Protein AF-A0A0D7BX71-F1 (afdb_monomer_lite)

Radius of gyration: 25.51 Å; chains: 1; bounding box: 42×42×72 Å

Foldseek 3Di:
DDPPPDPDDDDDDPDDDDDDDDDDDDDDDDDDDDDDDDDDDDDDDPDPPDPCPPPQDDDPPVCRVVVVVVVVVVVVCCVVCVPPPDDDPDDDPVVVVVLVPADADDPRHGDDPVD

Sequence (115 aa):
MDDRGLDQLFPDAYALHSWGTDPTSQLGGPSIASSSTSFAIPNAIPEPPPPVDDEPLYVNAKQYYRIIKRRVARARLEEVHRLSRQRKPYLHESRHKHAMRRPRGPGGRFLTADE

pLDDT: mean 71.95, std 19.17, range [43.62, 98.5]

Secondary structure (DSSP, 8-state):
-----SS-S-------------------------------------PPPPP---------TTTHHHHHHHHHHHHHHHHH----SSPPS-S-HHHHHHHHHS-B-TTSPBPPTT-

Structure (mmCIF, N/CA/C/O backbone):
data_AF-A0A0D7BX71-F1
#
_entry.id   AF-A0A0D7BX71-F1
#
loop_
_atom_site.group_PDB
_atom_site.id
_atom_site.type_symbol
_atom_site.label_atom_id
_atom_site.label_alt_id
_atom_site.label_comp_id
_atom_site.label_asym_id
_atom_site.label_entity_id
_atom_site.label_seq_id
_atom_site.pdbx_PDB_ins_code
_atom_site.Cartn_x
_atom_site.Cartn_y
_atom_site.Cartn_z
_atom_site.occupancy
_atom_site.B_iso_or_equiv
_atom_site.auth_seq_id
_atom_site.auth_comp_id
_atom_site.auth_asym_id
_atom_site.auth_atom_id
_atom_site.pdbx_PDB_model_num
ATOM 1 N N . MET A 1 1 ? -20.796 -21.098 41.927 1.00 43.62 1 MET A N 1
ATOM 2 C CA . MET A 1 1 ? -20.985 -19.956 41.011 1.00 43.62 1 MET A CA 1
ATOM 3 C C . MET A 1 1 ? -19.757 -19.947 40.141 1.00 43.62 1 MET A C 1
ATOM 5 O O . MET A 1 1 ? -18.715 -19.472 40.563 1.00 43.62 1 MET A O 1
ATOM 9 N N . ASP A 1 2 ? -19.852 -20.663 39.030 1.00 45.91 2 ASP A N 1
ATOM 10 C CA . ASP A 1 2 ? -18.731 -20.975 38.157 1.00 45.91 2 ASP A CA 1
ATOM 11 C C . ASP A 1 2 ? -18.658 -19.928 37.041 1.00 45.91 2 ASP A C 1
ATOM 13 O O . ASP A 1 2 ? -19.536 -19.869 36.179 1.00 45.91 2 ASP A O 1
ATOM 17 N N . ASP A 1 3 ? -17.603 -19.113 37.061 1.00 57.50 3 ASP A N 1
ATOM 18 C CA . ASP A 1 3 ? -17.278 -18.092 36.057 1.00 57.50 3 ASP A CA 1
ATOM 19 C C . ASP A 1 3 ? -16.761 -18.726 34.750 1.00 57.50 3 ASP A C 1
ATOM 21 O O . ASP A 1 3 ? -15.597 -18.598 34.374 1.00 57.50 3 ASP A O 1
ATOM 25 N N . ARG A 1 4 ? -17.626 -19.450 34.030 1.00 60.03 4 ARG A N 1
ATOM 26 C CA . ARG A 1 4 ? -17.333 -20.010 32.693 1.00 60.03 4 ARG A CA 1
ATOM 27 C C . ARG A 1 4 ? -18.376 -19.593 31.655 1.00 60.03 4 ARG A C 1
ATOM 29 O O . ARG A 1 4 ? -19.040 -20.442 31.068 1.00 60.03 4 ARG A O 1
ATOM 36 N N . GLY A 1 5 ? -18.535 -18.286 31.437 1.00 52.78 5 GLY A N 1
ATOM 37 C CA . GLY A 1 5 ? -19.705 -17.757 30.725 1.00 52.78 5 GLY A CA 1
ATOM 38 C C . GLY A 1 5 ? -19.503 -16.618 29.725 1.00 52.78 5 GLY A C 1
ATOM 39 O O . GLY A 1 5 ? -20.447 -15.853 29.561 1.00 52.78 5 GLY A O 1
ATOM 40 N N . LEU A 1 6 ? -18.351 -16.461 29.054 1.00 58.00 6 LEU A N 1
ATOM 41 C CA . LEU A 1 6 ? -18.240 -15.416 28.011 1.00 58.00 6 LEU A CA 1
ATOM 42 C C . LEU A 1 6 ? -17.370 -15.721 26.777 1.00 58.00 6 LEU A C 1
ATOM 44 O O . LEU A 1 6 ? -17.111 -14.815 25.993 1.00 58.00 6 LEU A O 1
ATOM 48 N N . ASP A 1 7 ? -17.026 -16.989 26.534 1.00 50.72 7 ASP A N 1
ATOM 49 C CA . ASP A 1 7 ? -16.298 -17.426 25.323 1.00 50.72 7 ASP A CA 1
ATOM 50 C C . ASP A 1 7 ? -17.202 -18.103 24.272 1.00 50.72 7 ASP A C 1
ATOM 52 O O . ASP A 1 7 ? -16.768 -18.951 23.495 1.00 50.72 7 ASP A O 1
ATOM 56 N N . GLN A 1 8 ? -18.488 -17.743 24.217 1.00 56.09 8 GLN A N 1
ATOM 57 C CA . GLN A 1 8 ? -19.414 -18.273 23.210 1.00 56.09 8 GLN A CA 1
ATOM 58 C C . GLN A 1 8 ? -20.347 -17.196 22.665 1.00 56.09 8 GLN A C 1
ATOM 60 O O . GLN A 1 8 ? -21.494 -17.112 23.081 1.00 56.09 8 GLN A O 1
ATOM 65 N N . LEU A 1 9 ? -19.862 -16.384 21.723 1.00 54.22 9 LEU A N 1
ATOM 66 C CA . LEU A 1 9 ? -20.679 -15.754 20.674 1.00 54.22 9 LEU A CA 1
ATOM 67 C C . LEU A 1 9 ? -19.767 -14.931 19.767 1.00 54.22 9 LEU A C 1
ATOM 69 O O . LEU A 1 9 ? -19.631 -13.742 19.980 1.00 54.22 9 LEU A O 1
ATOM 73 N N . PHE A 1 10 ? -19.120 -15.573 18.797 1.00 52.47 10 PHE A N 1
ATOM 74 C CA . PHE A 1 10 ? -19.060 -15.136 17.393 1.00 52.47 10 PHE A CA 1
ATOM 75 C C . PHE A 1 10 ? -18.459 -16.302 16.587 1.00 52.47 10 PHE A C 1
ATOM 77 O O . PHE A 1 10 ? -17.269 -16.572 16.724 1.00 52.47 10 PHE A O 1
ATOM 84 N N . PRO A 1 11 ? -19.266 -17.041 15.803 1.00 52.16 11 PRO A N 1
ATOM 85 C CA . PRO A 1 11 ? -18.769 -18.136 14.979 1.00 52.16 11 PRO A CA 1
ATOM 86 C C . PRO A 1 11 ? -17.792 -17.645 13.906 1.00 52.16 11 PRO A C 1
ATOM 88 O O . PRO A 1 11 ? -18.062 -16.662 13.213 1.00 52.16 11 PRO A O 1
ATOM 91 N N . ASP A 1 12 ? -16.697 -18.386 13.746 1.00 47.38 12 ASP A N 1
ATOM 92 C CA . ASP A 1 12 ? -15.783 -18.312 12.610 1.00 47.38 12 ASP A CA 1
ATOM 93 C C . ASP A 1 12 ? -16.543 -18.559 11.299 1.00 47.38 12 ASP A C 1
ATOM 95 O O . ASP A 1 12 ? -16.889 -19.690 10.959 1.00 47.38 12 ASP A O 1
ATOM 99 N N . ALA A 1 13 ? -16.792 -17.493 10.541 1.00 44.44 13 ALA A N 1
ATOM 100 C CA . ALA A 1 13 ? -17.300 -17.571 9.178 1.00 44.44 13 ALA A CA 1
ATOM 101 C C . ALA A 1 13 ? -16.131 -17.467 8.192 1.00 44.44 13 ALA A C 1
ATOM 103 O O . ALA A 1 13 ? -15.889 -16.435 7.566 1.00 44.44 13 ALA A O 1
ATOM 104 N N . TYR A 1 14 ? -15.392 -18.562 8.043 1.00 52.00 14 TYR A N 1
ATOM 105 C CA . TYR A 1 14 ? -14.663 -18.814 6.808 1.00 52.00 14 TYR A CA 1
ATOM 106 C C . TYR A 1 14 ? -15.691 -19.065 5.697 1.00 52.00 14 TYR A C 1
ATOM 108 O O . TYR A 1 14 ? -16.282 -20.134 5.598 1.00 52.00 14 TYR A O 1
ATOM 116 N N . ALA A 1 15 ? -15.907 -18.083 4.828 1.00 48.72 15 ALA A N 1
ATOM 117 C CA . ALA A 1 15 ? -16.434 -18.341 3.495 1.00 48.72 15 ALA A CA 1
ATOM 118 C C . ALA A 1 15 ? -15.927 -17.280 2.515 1.00 48.72 15 ALA A C 1
ATOM 120 O O . ALA A 1 15 ? -16.127 -16.083 2.703 1.00 48.72 15 ALA A O 1
ATOM 121 N N . LEU A 1 16 ? -15.237 -17.778 1.487 1.00 52.09 16 LEU A N 1
ATOM 122 C CA . LEU A 1 16 ? -14.836 -17.136 0.237 1.00 52.09 16 LEU A CA 1
ATOM 123 C C . LEU A 1 16 ? -15.809 -16.037 -0.242 1.00 52.09 16 LEU A C 1
ATOM 125 O O . LEU A 1 16 ? -17.019 -16.215 -0.143 1.00 52.09 16 LEU A O 1
ATOM 129 N N . HIS A 1 17 ? -15.292 -14.964 -0.859 1.00 48.84 17 HIS A N 1
ATOM 130 C CA . HIS A 1 17 ? -15.339 -14.725 -2.318 1.00 48.84 17 HIS A CA 1
ATOM 131 C C . HIS A 1 17 ? -14.748 -13.342 -2.692 1.00 48.84 17 HIS A C 1
ATOM 133 O O . HIS A 1 17 ? -15.204 -12.303 -2.235 1.00 48.84 17 HIS A O 1
ATOM 139 N N . SER A 1 18 ? -13.775 -13.396 -3.610 1.00 48.94 18 SER A N 1
ATOM 140 C CA . SER A 1 18 ? -13.376 -12.404 -4.625 1.00 48.94 18 SER A CA 1
ATOM 141 C C . SER A 1 18 ? -12.771 -11.045 -4.222 1.00 48.94 18 SER A C 1
ATOM 143 O O . SER A 1 18 ? -13.439 -10.106 -3.803 1.00 48.94 18 SER A O 1
ATOM 145 N N . TRP A 1 19 ? -11.472 -10.918 -4.498 1.00 53.12 19 TRP A N 1
ATOM 146 C CA . TRP A 1 19 ? -10.702 -9.679 -4.596 1.00 53.12 19 TRP A CA 1
ATOM 147 C C . TRP A 1 19 ? -11.085 -8.937 -5.891 1.00 53.12 19 TRP A C 1
ATOM 149 O O . TRP A 1 19 ? -10.550 -9.205 -6.963 1.00 53.12 19 TRP A O 1
ATOM 159 N N . GLY A 1 20 ? -12.042 -8.015 -5.802 1.00 50.12 20 GLY A N 1
ATOM 160 C CA . GLY A 1 20 ? -12.455 -7.151 -6.911 1.00 50.12 20 GLY A CA 1
ATOM 161 C C . GLY A 1 20 ? -11.723 -5.808 -6.901 1.00 50.12 20 GLY A C 1
ATOM 162 O O . GLY A 1 20 ? -12.025 -4.957 -6.079 1.00 50.12 20 GLY A O 1
ATOM 163 N N . THR A 1 21 ? -10.747 -5.672 -7.799 1.00 57.19 21 THR A N 1
ATOM 164 C CA . THR A 1 21 ? -10.355 -4.470 -8.571 1.00 57.19 21 THR A CA 1
ATOM 165 C C . THR A 1 21 ? -10.626 -3.059 -8.005 1.00 57.19 21 THR A C 1
ATOM 167 O O . THR A 1 21 ? -11.758 -2.588 -8.033 1.00 57.19 21 THR A O 1
ATOM 170 N N . ASP A 1 22 ? -9.548 -2.322 -7.717 1.00 56.03 22 ASP A N 1
ATOM 171 C CA . ASP A 1 22 ? -9.452 -0.854 -7.868 1.00 56.03 22 ASP A CA 1
ATOM 172 C C . ASP A 1 22 ? -8.654 -0.577 -9.163 1.00 56.03 22 ASP A C 1
ATOM 174 O O . ASP A 1 22 ? -7.721 -1.347 -9.432 1.00 56.03 22 ASP A O 1
ATOM 178 N N . PRO A 1 23 ? -8.943 0.467 -9.982 1.00 54.66 23 PRO A N 1
ATOM 179 C CA . PRO A 1 23 ? -8.521 1.823 -9.597 1.00 54.66 23 PRO A CA 1
ATOM 180 C C . PRO A 1 23 ? -9.305 3.006 -10.216 1.00 54.66 23 PRO A C 1
ATOM 182 O O . PRO A 1 23 ? -9.641 3.028 -11.398 1.00 54.66 23 PRO A O 1
ATOM 185 N N . THR A 1 24 ? -9.438 4.108 -9.473 1.00 61.53 24 THR A N 1
ATOM 186 C CA . THR A 1 24 ? -9.390 5.454 -10.071 1.00 61.53 24 THR A CA 1
ATOM 187 C C . THR A 1 24 ? -8.630 6.408 -9.152 1.00 61.53 24 THR A C 1
ATOM 189 O O . THR A 1 24 ? -8.820 6.461 -7.942 1.00 61.53 24 THR A O 1
ATOM 192 N N . SER A 1 25 ? -7.691 7.087 -9.792 1.00 54.06 25 SER A N 1
ATOM 193 C CA . SER A 1 25 ? -6.582 7.906 -9.317 1.00 54.06 25 SER A CA 1
ATOM 194 C C . SER A 1 25 ? -6.911 9.393 -9.109 1.00 54.06 25 SER A C 1
ATOM 196 O O . SER A 1 25 ? -7.837 9.897 -9.735 1.00 54.06 25 SER A O 1
ATOM 198 N N . GLN A 1 26 ? -5.982 10.071 -8.407 1.00 47.75 26 GLN A N 1
ATOM 199 C CA . GLN A 1 26 ? -5.624 11.513 -8.393 1.00 47.75 26 GLN A CA 1
ATOM 200 C C . GLN A 1 26 ? -6.059 12.300 -7.143 1.00 47.75 26 GLN A C 1
ATOM 202 O O . GLN A 1 26 ? -7.175 12.129 -6.680 1.00 47.75 26 GLN A O 1
ATOM 207 N N . LEU A 1 27 ? -5.297 13.230 -6.551 1.00 47.81 27 LEU A N 1
ATOM 208 C CA . LEU A 1 27 ? -3.899 13.698 -6.609 1.00 47.81 27 LEU A CA 1
ATOM 209 C C . LEU A 1 27 ? -3.709 14.620 -5.376 1.00 47.81 27 LEU A C 1
ATOM 211 O O . LEU A 1 27 ? -4.653 15.294 -4.980 1.00 47.81 27 LEU A O 1
ATOM 215 N N . GLY A 1 28 ? -2.478 14.734 -4.860 1.00 48.38 28 GLY A N 1
ATOM 216 C CA . GLY A 1 28 ? -1.973 15.973 -4.238 1.00 48.38 28 GLY A CA 1
ATOM 217 C C . GLY A 1 28 ? -2.145 16.153 -2.722 1.00 48.38 28 GLY A C 1
ATOM 218 O O . GLY A 1 28 ? -3.222 16.477 -2.238 1.00 48.38 28 GLY A O 1
ATOM 219 N N . GLY A 1 29 ? -1.033 16.074 -1.983 1.00 47.78 29 GLY A N 1
ATOM 220 C CA . GLY A 1 29 ? -0.910 16.580 -0.610 1.00 47.78 29 GLY A CA 1
ATOM 221 C C . GLY A 1 29 ? 0.473 17.223 -0.400 1.00 47.78 29 GLY A C 1
ATOM 222 O O . GLY A 1 29 ? 1.457 16.640 -0.861 1.00 47.78 29 GLY A O 1
ATOM 223 N N . PRO A 1 30 ? 0.573 18.419 0.215 1.00 54.38 30 PRO A N 1
ATOM 224 C CA . PRO A 1 30 ? 1.780 19.247 0.199 1.00 54.38 30 PRO A CA 1
ATOM 225 C C . PRO A 1 30 ? 2.861 18.801 1.192 1.00 54.38 30 PRO A C 1
ATOM 227 O O . PRO A 1 30 ? 2.591 18.338 2.299 1.00 54.38 30 PRO A O 1
ATOM 230 N N . SER A 1 31 ? 4.107 19.010 0.766 1.00 53.56 31 SER A N 1
ATOM 231 C CA . SER A 1 31 ? 5.339 18.807 1.525 1.00 53.56 31 SER A CA 1
ATOM 232 C C . SER A 1 31 ? 5.532 19.933 2.541 1.00 53.56 31 SER A C 1
ATOM 234 O O . SER A 1 31 ? 5.764 21.075 2.150 1.00 53.56 31 SER A O 1
ATOM 236 N N . ILE A 1 32 ? 5.495 1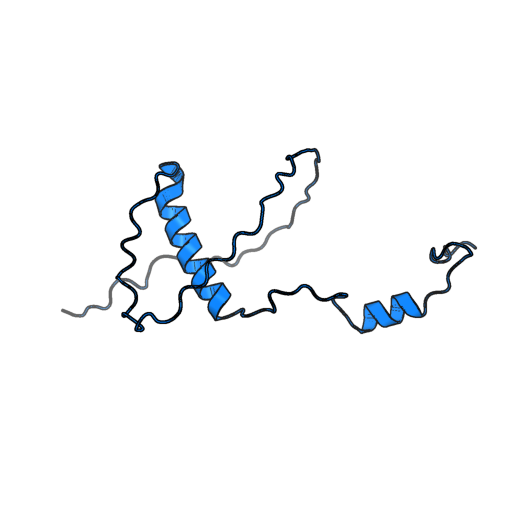9.611 3.835 1.00 49.19 32 ILE A N 1
ATOM 237 C CA . ILE A 1 32 ? 6.006 20.490 4.892 1.00 49.19 32 ILE A CA 1
ATOM 238 C C . ILE A 1 32 ? 7.318 19.913 5.423 1.00 49.19 32 ILE A C 1
ATOM 240 O O . ILE A 1 32 ? 7.363 18.856 6.049 1.00 49.19 32 ILE A O 1
ATOM 244 N N . ALA A 1 33 ? 8.412 20.609 5.122 1.00 55.06 33 ALA A N 1
ATOM 245 C CA . ALA A 1 33 ? 9.693 20.380 5.769 1.00 55.06 33 ALA A CA 1
ATOM 246 C C . ALA A 1 33 ? 9.537 20.675 7.267 1.00 55.06 33 ALA A C 1
ATOM 248 O O . ALA A 1 33 ? 9.003 21.718 7.636 1.00 55.06 33 ALA A O 1
ATOM 249 N N . SER A 1 34 ? 9.980 19.758 8.125 1.00 54.72 34 SER A N 1
ATOM 250 C CA . SER A 1 34 ? 10.042 19.985 9.569 1.00 54.72 34 SER A CA 1
ATOM 251 C C . SER A 1 34 ? 11.477 19.811 10.042 1.00 54.72 34 SER A C 1
ATOM 253 O O . SER A 1 34 ? 12.090 18.757 9.877 1.00 54.72 34 SER A O 1
ATOM 255 N N . SER A 1 35 ? 11.996 20.908 10.572 1.00 56.19 35 SER A N 1
ATOM 256 C CA . SER A 1 35 ? 13.325 21.117 11.123 1.00 56.19 35 SER A CA 1
ATOM 257 C C . SER A 1 35 ? 13.623 20.158 12.278 1.00 56.19 35 SER A C 1
ATOM 259 O O . SER A 1 35 ? 12.777 19.907 13.134 1.00 56.19 35 SER A O 1
ATOM 261 N N . SER A 1 36 ? 14.850 19.646 12.324 1.00 56.34 36 SER A N 1
ATOM 262 C CA . SER A 1 36 ? 15.363 18.823 13.415 1.00 56.34 36 SER A CA 1
ATOM 263 C C . SER A 1 36 ? 15.678 19.679 14.644 1.00 56.34 36 SER A C 1
ATOM 265 O O . SER A 1 36 ? 16.601 20.493 14.609 1.00 56.34 36 SER A O 1
ATOM 267 N N . THR A 1 37 ? 14.976 19.449 15.752 1.00 57.91 37 THR A N 1
ATOM 268 C CA . THR A 1 37 ? 15.424 19.873 17.083 1.00 57.91 37 THR A CA 1
ATOM 269 C C . THR A 1 37 ? 15.658 18.626 17.924 1.00 57.91 37 THR A C 1
ATOM 271 O O . THR A 1 37 ? 14.727 17.932 18.321 1.00 57.91 37 THR A O 1
ATOM 274 N N . SER A 1 38 ? 16.928 18.311 18.150 1.00 55.38 38 SER A N 1
ATOM 275 C CA . SER A 1 38 ? 17.383 17.273 19.067 1.00 55.38 38 SER A CA 1
ATOM 276 C C . SER A 1 38 ? 17.387 17.825 20.491 1.00 55.38 38 SER A C 1
ATOM 278 O O . SER A 1 38 ? 18.247 18.638 20.824 1.00 55.38 38 SER A O 1
ATOM 280 N N . PHE A 1 39 ? 16.456 17.373 21.330 1.00 51.06 39 PHE A N 1
ATOM 281 C CA . PHE A 1 39 ? 16.564 17.517 22.782 1.00 51.06 39 PHE A CA 1
ATOM 282 C C . PHE A 1 39 ? 16.941 16.162 23.380 1.00 51.06 39 PHE A C 1
ATOM 284 O O . PHE A 1 39 ? 16.170 15.206 23.335 1.00 51.06 39 PHE A O 1
ATOM 291 N N . ALA A 1 40 ? 18.166 16.081 23.896 1.00 51.69 40 ALA A N 1
ATOM 292 C CA . ALA A 1 40 ? 18.629 14.971 24.710 1.00 51.69 40 ALA A CA 1
ATOM 293 C C . ALA A 1 40 ? 18.151 15.183 26.154 1.00 51.69 40 ALA A C 1
ATOM 295 O O . ALA A 1 40 ? 18.431 16.223 26.745 1.00 51.69 40 ALA A O 1
ATOM 296 N N . ILE A 1 41 ? 17.463 14.192 26.722 1.00 57.91 41 ILE A N 1
ATOM 297 C CA . ILE A 1 41 ? 17.182 14.099 28.160 1.00 57.91 41 ILE A CA 1
ATOM 298 C C . ILE A 1 41 ? 17.813 12.786 28.645 1.00 57.91 41 ILE A C 1
ATOM 300 O O . ILE A 1 41 ? 17.330 11.721 28.256 1.00 57.91 41 ILE A O 1
ATOM 304 N N . PRO A 1 42 ? 18.902 12.813 29.435 1.00 56.22 42 PRO A N 1
ATOM 305 C CA . PRO A 1 42 ? 19.428 11.616 30.074 1.00 56.22 42 PRO A CA 1
ATOM 306 C C . PRO A 1 42 ? 18.793 11.401 31.459 1.00 56.22 42 PRO A C 1
ATOM 308 O O . PRO A 1 42 ? 18.642 12.338 32.236 1.00 56.22 42 PRO A O 1
ATOM 311 N N . ASN A 1 43 ? 18.516 10.129 31.757 1.00 61.91 43 ASN A N 1
ATOM 312 C CA . ASN A 1 43 ? 18.054 9.551 33.026 1.00 61.91 43 ASN A CA 1
ATOM 313 C C . ASN A 1 43 ? 16.622 9.873 33.485 1.00 61.91 43 ASN A C 1
ATOM 315 O O . ASN A 1 43 ? 16.381 10.802 34.249 1.00 61.91 43 ASN A O 1
ATOM 319 N N . ALA A 1 44 ? 15.703 8.963 33.149 1.00 55.00 44 ALA A N 1
ATOM 320 C CA . ALA A 1 44 ? 14.494 8.712 33.924 1.00 55.00 44 ALA A CA 1
ATOM 321 C C . ALA A 1 44 ? 14.439 7.222 34.300 1.00 55.00 44 ALA A C 1
ATOM 323 O O . ALA A 1 44 ? 14.649 6.338 33.469 1.00 55.00 44 ALA A O 1
ATOM 324 N N . ILE A 1 45 ? 14.211 6.982 35.587 1.00 65.19 45 ILE A N 1
ATOM 325 C CA . ILE A 1 45 ? 13.898 5.701 36.231 1.00 65.19 45 ILE A CA 1
ATOM 326 C C . ILE A 1 45 ? 12.791 4.989 35.424 1.00 65.19 45 ILE A C 1
ATOM 328 O O . ILE A 1 45 ? 11.870 5.680 34.987 1.00 65.19 45 ILE A O 1
ATOM 332 N N . PRO A 1 46 ? 12.830 3.656 35.206 1.00 63.25 46 PRO A N 1
ATOM 333 C CA . PRO A 1 46 ? 11.712 2.958 34.581 1.00 63.25 46 PRO A CA 1
ATOM 334 C C . PRO A 1 46 ? 10.547 2.914 35.575 1.00 63.25 46 PRO A C 1
ATOM 336 O O . PRO A 1 46 ? 10.402 1.976 36.357 1.00 63.25 46 PRO A O 1
ATOM 339 N N . GLU A 1 47 ? 9.744 3.973 35.576 1.00 59.34 47 GLU A N 1
ATOM 340 C CA . GLU A 1 47 ? 8.418 3.959 36.173 1.00 59.34 47 GLU A CA 1
ATOM 341 C C . GLU A 1 47 ? 7.587 2.891 35.435 1.00 59.34 47 GLU A C 1
ATOM 343 O O . GLU A 1 47 ? 7.674 2.804 34.200 1.00 59.34 47 GLU A O 1
ATOM 348 N N . PRO A 1 48 ? 6.827 2.028 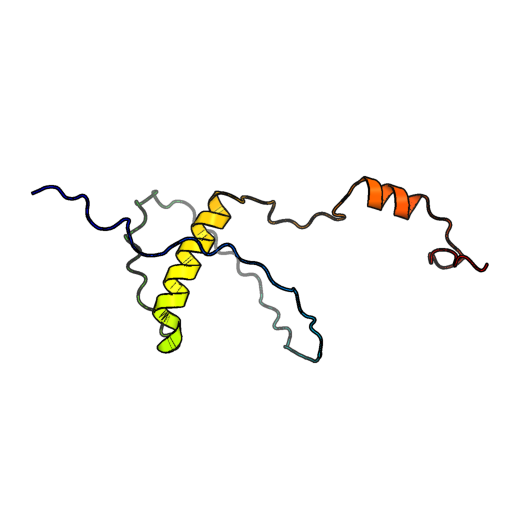36.140 1.00 68.62 48 PRO A N 1
ATOM 349 C CA . PRO A 1 48 ? 5.851 1.169 35.479 1.00 68.62 48 PRO A CA 1
ATOM 350 C C . PRO A 1 48 ? 4.952 2.043 34.595 1.00 68.62 48 PRO A C 1
ATOM 352 O O . PRO A 1 48 ? 4.582 3.136 35.029 1.00 68.62 48 PRO A O 1
ATOM 355 N N . PRO A 1 49 ? 4.614 1.608 33.366 1.00 60.41 49 PRO A N 1
ATOM 356 C CA . PRO A 1 49 ? 3.778 2.413 32.492 1.00 60.41 49 PRO A CA 1
ATOM 357 C C . PRO A 1 49 ? 2.497 2.748 33.264 1.00 60.41 49 PRO A C 1
ATOM 359 O O . PRO A 1 49 ? 1.867 1.816 33.784 1.00 60.41 49 PRO A O 1
ATOM 362 N N . PRO A 1 50 ? 2.122 4.036 33.386 1.00 54.47 50 PRO A N 1
ATOM 363 C CA . PRO A 1 50 ? 0.838 4.375 33.972 1.00 54.47 50 PRO A CA 1
ATOM 364 C C . PRO A 1 50 ? -0.230 3.578 33.216 1.00 54.47 50 PRO A C 1
ATOM 366 O O . PRO A 1 50 ? -0.057 3.342 32.009 1.00 54.47 50 PRO A O 1
ATOM 369 N N . PRO A 1 51 ? -1.305 3.116 33.885 1.00 52.62 51 PRO A N 1
ATOM 370 C CA . PRO A 1 51 ? -2.450 2.607 33.153 1.00 52.62 51 PRO A CA 1
ATOM 371 C C . PRO A 1 51 ? -2.777 3.682 32.123 1.00 52.62 51 PRO A C 1
ATOM 373 O O . PRO A 1 51 ? -3.007 4.837 32.477 1.00 52.62 51 PRO A O 1
ATOM 376 N N . VAL A 1 52 ? -2.663 3.325 30.846 1.00 56.41 52 VAL A N 1
ATOM 377 C CA . VAL A 1 52 ? -3.081 4.162 29.726 1.00 56.41 52 VAL A CA 1
ATOM 378 C C . VAL A 1 52 ? -4.601 4.228 29.776 1.00 56.41 52 VAL A C 1
ATOM 380 O O . VAL A 1 52 ? -5.307 3.694 28.923 1.00 56.41 52 VAL A O 1
ATOM 383 N N . ASP A 1 53 ? -5.114 4.900 30.801 1.00 52.78 53 ASP A N 1
ATOM 384 C CA . ASP A 1 53 ? -6.309 5.704 30.693 1.00 52.78 53 ASP A CA 1
ATOM 385 C C . ASP A 1 53 ? -5.931 6.822 29.720 1.00 52.78 53 ASP A C 1
ATOM 387 O O . ASP A 1 53 ? -5.605 7.944 30.097 1.00 52.78 53 ASP A O 1
ATOM 391 N N . ASP A 1 54 ? -5.848 6.431 28.442 1.00 59.62 54 ASP A N 1
ATOM 392 C CA . ASP A 1 54 ? -5.641 7.294 27.296 1.00 59.62 54 ASP A CA 1
ATOM 393 C C . ASP A 1 54 ? -6.716 8.372 27.399 1.00 59.62 54 ASP A C 1
ATOM 395 O O . ASP A 1 54 ? -7.882 8.138 27.060 1.00 59.62 54 ASP A O 1
ATOM 399 N N . GLU A 1 55 ? -6.329 9.542 27.900 1.00 54.62 55 GLU A N 1
ATOM 400 C CA . GLU A 1 55 ? -7.174 10.722 27.917 1.00 54.62 55 GLU A CA 1
ATOM 401 C C . GLU A 1 55 ? -7.764 10.864 26.506 1.00 54.62 55 GLU A C 1
ATOM 403 O O . GLU A 1 55 ? -7.003 10.874 25.526 1.00 54.62 55 GLU A O 1
ATOM 408 N N . PRO A 1 56 ? -9.102 10.816 26.339 1.00 71.31 56 PRO A N 1
ATOM 409 C CA . PRO A 1 56 ? -9.690 10.586 25.034 1.00 71.31 56 PRO A CA 1
ATOM 410 C C . PRO A 1 56 ? -9.431 11.804 24.157 1.00 71.31 56 PRO A C 1
ATOM 412 O O . PRO A 1 56 ? -10.172 12.785 24.189 1.00 71.31 56 PRO A O 1
ATOM 415 N N . LEU A 1 57 ? -8.379 11.718 23.338 1.00 71.19 57 LEU A N 1
ATOM 416 C CA . LEU A 1 57 ? -8.117 12.655 22.260 1.00 71.19 57 LEU A CA 1
ATOM 417 C C . LEU A 1 57 ? -9.417 12.792 21.473 1.00 71.19 57 LEU A C 1
ATOM 419 O O . LEU A 1 57 ? -9.943 11.790 20.976 1.00 71.19 57 LEU A O 1
ATOM 423 N N . TYR A 1 58 ? -9.949 14.011 21.400 1.00 87.31 58 TYR A N 1
ATOM 424 C CA . TYR A 1 58 ? -11.213 14.258 20.726 1.00 87.31 58 TYR A CA 1
ATOM 425 C C . TYR A 1 58 ? -11.099 13.807 19.269 1.00 87.31 58 TYR A C 1
ATOM 427 O O . TYR A 1 58 ? -10.382 14.383 18.451 1.00 87.31 58 TYR A O 1
ATOM 435 N N . VAL A 1 59 ? -11.791 12.716 18.970 1.00 92.69 59 VAL A N 1
ATOM 436 C CA . VAL A 1 59 ? -11.898 12.131 17.639 1.00 92.69 59 VAL A CA 1
ATOM 437 C C . VAL A 1 59 ? -13.359 12.140 17.224 1.00 92.69 59 VAL A C 1
ATOM 439 O O . VAL A 1 59 ? -14.260 12.429 18.010 1.00 92.69 59 VAL A O 1
ATOM 442 N N . ASN A 1 60 ? -13.621 11.772 15.975 1.00 94.50 60 ASN A N 1
ATOM 443 C CA . ASN A 1 60 ? -14.988 11.582 15.523 1.00 94.50 60 ASN A CA 1
ATOM 444 C C . ASN A 1 60 ? -15.707 10.549 16.412 1.00 94.50 60 ASN A C 1
ATOM 446 O O . ASN A 1 60 ? -15.252 9.407 16.545 1.00 94.50 60 ASN A O 1
ATOM 450 N N . ALA A 1 61 ? -16.861 10.939 16.957 1.00 89.25 61 ALA A N 1
ATOM 451 C CA . ALA A 1 61 ? -17.671 10.120 17.854 1.00 89.25 61 ALA A CA 1
ATOM 452 C C . ALA A 1 61 ? -17.962 8.716 17.294 1.00 89.25 61 ALA A C 1
ATOM 454 O O . ALA A 1 61 ? -17.911 7.725 18.019 1.00 89.25 61 ALA A O 1
ATOM 455 N N . LYS A 1 62 ? -18.176 8.592 15.976 1.00 94.94 62 LYS A N 1
ATOM 456 C CA . LYS A 1 62 ? -18.464 7.303 15.321 1.00 94.94 62 LYS A CA 1
ATOM 457 C C . LYS A 1 62 ? -17.264 6.354 15.289 1.00 94.94 62 LYS A C 1
ATOM 459 O O . LYS A 1 62 ? -17.426 5.163 15.030 1.00 94.94 62 LYS A O 1
ATOM 464 N N . GLN A 1 63 ? -16.051 6.868 15.479 1.00 94.75 63 GLN A N 1
ATOM 465 C CA . GLN A 1 63 ? -14.814 6.116 15.284 1.00 94.75 63 GLN A CA 1
ATOM 466 C C . GLN A 1 63 ? -14.146 5.695 16.595 1.00 94.75 63 GLN A C 1
ATOM 468 O O . GLN A 1 63 ? -13.395 4.719 16.571 1.00 94.75 63 GLN A O 1
ATOM 473 N N . TYR A 1 64 ? -14.435 6.370 17.713 1.00 93.06 64 TYR A N 1
ATOM 474 C CA . TYR A 1 64 ? -13.754 6.214 19.006 1.00 93.06 64 TYR A CA 1
ATOM 475 C C . TYR A 1 64 ? -13.490 4.747 19.398 1.00 93.06 64 TYR A C 1
ATOM 477 O O . TYR A 1 64 ? -12.343 4.292 19.400 1.00 93.06 64 TYR A O 1
ATOM 485 N N . TYR A 1 65 ? -14.545 3.948 19.585 1.00 93.88 65 TYR A N 1
ATOM 486 C CA . TYR A 1 65 ? -14.406 2.542 19.987 1.00 93.88 65 TYR A CA 1
ATOM 487 C C . TYR A 1 65 ? -13.647 1.683 18.964 1.00 93.88 65 TYR A C 1
ATOM 489 O O . TYR A 1 65 ? -12.913 0.757 19.317 1.00 93.88 65 TYR A O 1
ATOM 497 N N . ARG A 1 66 ? -13.797 1.972 17.665 1.00 96.75 66 ARG A N 1
ATOM 498 C CA . ARG A 1 66 ? -13.096 1.239 16.600 1.00 96.75 66 ARG A CA 1
ATOM 499 C C . ARG A 1 66 ? -11.619 1.610 16.528 1.00 96.75 66 ARG A C 1
ATOM 501 O O . ARG A 1 66 ? -10.828 0.754 16.135 1.00 96.75 66 ARG A O 1
ATOM 508 N N . ILE A 1 67 ? -11.249 2.849 16.855 1.00 94.31 67 ILE A N 1
ATOM 509 C CA . ILE A 1 67 ? -9.852 3.290 16.949 1.00 94.31 67 ILE A CA 1
ATOM 510 C C . ILE A 1 67 ? -9.166 2.534 18.084 1.00 94.31 67 ILE A C 1
ATOM 512 O O . ILE A 1 67 ? -8.137 1.912 17.832 1.00 94.31 67 ILE A O 1
ATOM 516 N N . ILE A 1 68 ? -9.775 2.496 19.272 1.00 91.75 68 ILE A N 1
ATOM 517 C CA . ILE A 1 68 ? -9.236 1.779 20.438 1.00 91.75 68 ILE A CA 1
ATOM 518 C C . ILE A 1 68 ? -8.993 0.304 20.097 1.00 91.75 68 ILE A C 1
ATOM 520 O O . ILE A 1 68 ? -7.863 -0.176 20.178 1.00 91.75 68 ILE A O 1
ATOM 524 N N . LYS A 1 69 ? -10.012 -0.398 19.577 1.00 94.50 69 LYS A N 1
ATOM 525 C CA . LYS A 1 69 ? -9.879 -1.815 19.182 1.00 94.50 69 LYS A CA 1
ATOM 526 C C . LYS A 1 69 ? -8.755 -2.045 18.160 1.00 94.50 69 LYS A C 1
ATOM 528 O O . LYS A 1 69 ? -8.012 -3.016 18.267 1.00 94.50 69 LYS A O 1
ATOM 533 N N . ARG A 1 70 ? -8.612 -1.158 17.166 1.00 95.88 70 ARG A N 1
ATOM 534 C CA . ARG A 1 70 ? -7.560 -1.266 16.138 1.00 95.88 70 ARG A CA 1
ATOM 535 C C . ARG A 1 70 ? -6.164 -0.955 16.676 1.00 95.88 70 ARG A C 1
ATOM 537 O O . ARG A 1 70 ? -5.208 -1.540 16.182 1.00 95.88 70 ARG A O 1
ATOM 544 N N . ARG A 1 71 ? -6.024 -0.046 17.646 1.00 94.00 71 ARG A N 1
ATOM 545 C CA . ARG A 1 71 ? -4.740 0.234 18.313 1.00 94.00 71 ARG A CA 1
ATOM 546 C C . ARG A 1 71 ? -4.244 -1.000 19.058 1.00 94.00 71 ARG A C 1
ATOM 548 O O . ARG A 1 71 ? -3.135 -1.434 18.785 1.00 94.00 71 ARG A O 1
ATOM 555 N N . VAL A 1 72 ? -5.102 -1.620 19.871 1.00 92.06 72 VAL A N 1
ATOM 556 C CA . VAL A 1 72 ? -4.775 -2.871 20.578 1.00 92.06 72 VAL A CA 1
ATOM 557 C C . VAL A 1 72 ? -4.386 -3.977 19.591 1.00 92.06 72 VAL A C 1
ATOM 559 O O . VAL A 1 72 ? -3.382 -4.655 19.785 1.00 92.06 72 VAL A O 1
ATOM 562 N N . ALA A 1 73 ? -5.136 -4.134 18.494 1.00 92.06 73 ALA A N 1
ATOM 563 C CA . ALA A 1 73 ? -4.815 -5.124 17.466 1.00 92.06 73 ALA A CA 1
ATOM 564 C C . ALA A 1 73 ? -3.461 -4.858 16.782 1.00 92.06 73 ALA A C 1
ATOM 566 O O . ALA A 1 73 ? -2.688 -5.792 16.585 1.00 92.06 73 ALA A O 1
ATOM 567 N N . ARG A 1 74 ? -3.154 -3.597 16.442 1.00 92.12 74 ARG A N 1
ATOM 568 C CA . ARG A 1 74 ? -1.857 -3.222 15.857 1.00 92.12 74 ARG A CA 1
ATOM 569 C C . ARG A 1 74 ? -0.705 -3.426 16.831 1.00 92.12 74 ARG A C 1
ATOM 571 O O . ARG A 1 74 ? 0.279 -4.012 16.418 1.00 92.12 74 ARG A O 1
ATOM 578 N N . ALA A 1 75 ? -0.849 -3.033 18.097 1.00 89.31 75 ALA A N 1
ATOM 579 C CA . ALA A 1 75 ? 0.186 -3.233 19.114 1.00 89.31 75 ALA A CA 1
ATOM 580 C C . ALA A 1 75 ? 0.567 -4.719 19.242 1.00 89.31 75 ALA A C 1
ATOM 582 O O . ALA A 1 75 ? 1.736 -5.069 19.115 1.00 89.31 75 ALA A O 1
ATOM 583 N N . ARG A 1 76 ? -0.432 -5.609 19.338 1.00 88.50 76 ARG A N 1
ATOM 584 C CA . ARG A 1 76 ? -0.210 -7.067 19.349 1.00 88.50 76 AR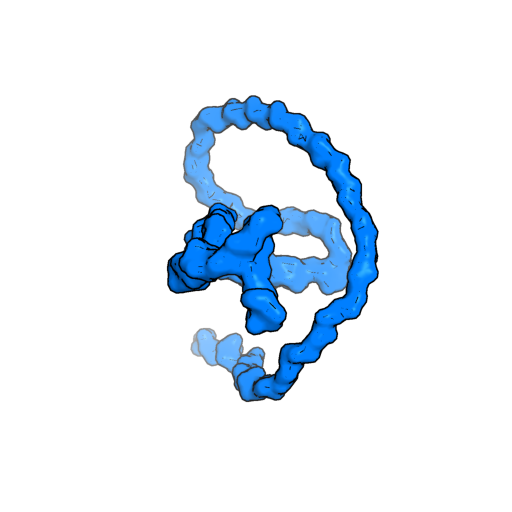G A CA 1
ATOM 585 C C . ARG A 1 76 ? 0.480 -7.564 18.074 1.00 88.50 76 ARG A C 1
ATOM 587 O O . ARG A 1 76 ? 1.380 -8.394 18.139 1.00 88.50 76 ARG A O 1
ATOM 594 N N . LEU A 1 77 ? 0.072 -7.064 16.904 1.00 85.31 77 LEU A N 1
ATOM 595 C CA . LEU A 1 77 ? 0.707 -7.430 15.635 1.00 85.31 77 LEU A CA 1
ATOM 596 C C . LEU A 1 77 ? 2.136 -6.893 15.517 1.00 85.31 77 LEU A C 1
ATOM 598 O O . LEU A 1 77 ? 2.964 -7.574 14.937 1.00 85.31 77 LEU A O 1
ATOM 602 N N . GLU A 1 78 ? 2.445 -5.713 16.046 1.00 82.12 78 GLU A N 1
ATOM 603 C CA . GLU A 1 78 ? 3.789 -5.121 16.026 1.00 82.12 78 GLU A CA 1
ATOM 604 C C . GLU A 1 78 ? 4.755 -5.849 16.975 1.00 82.12 78 GLU A C 1
ATOM 606 O O . GLU A 1 78 ? 5.934 -6.005 16.650 1.00 82.12 78 GLU A O 1
ATOM 611 N N . GLU A 1 79 ? 4.264 -6.348 18.114 1.00 78.44 79 GLU A N 1
ATOM 612 C CA . GLU A 1 79 ? 5.032 -7.193 19.038 1.00 78.44 79 GLU A CA 1
ATOM 613 C C . GLU A 1 79 ? 5.427 -8.531 18.400 1.00 78.44 79 GLU A C 1
ATOM 615 O O . GLU A 1 79 ? 6.585 -8.945 18.488 1.00 78.44 79 GLU A O 1
ATOM 620 N N . VAL A 1 80 ? 4.476 -9.185 17.725 1.00 77.62 80 VAL A N 1
ATOM 621 C CA . VAL A 1 80 ? 4.686 -10.482 17.061 1.00 77.62 80 VAL A CA 1
ATOM 622 C C . VAL A 1 80 ? 5.459 -10.310 15.754 1.00 77.62 80 VAL A C 1
ATOM 624 O O . VAL A 1 80 ? 6.419 -11.026 15.473 1.00 77.62 80 VAL A O 1
ATOM 627 N N . HIS A 1 81 ? 5.069 -9.332 14.944 1.00 67.81 81 HIS A N 1
ATOM 628 C CA . HIS A 1 81 ? 5.693 -9.008 13.674 1.00 67.81 81 HIS A CA 1
ATOM 629 C C . HIS A 1 81 ? 6.652 -7.832 13.834 1.00 67.81 81 HIS A C 1
ATOM 631 O O . HIS A 1 81 ? 6.490 -6.796 13.183 1.00 67.81 81 HIS A O 1
ATOM 637 N N . ARG A 1 82 ? 7.750 -8.046 14.572 1.00 64.62 82 ARG A N 1
ATOM 638 C CA . ARG A 1 82 ? 8.984 -7.235 14.479 1.00 64.62 82 ARG A CA 1
ATOM 639 C C . ARG A 1 82 ? 9.647 -7.333 13.087 1.00 64.62 82 ARG A C 1
ATOM 641 O O . ARG A 1 82 ? 10.872 -7.347 12.966 1.00 64.62 82 ARG A O 1
ATOM 648 N N . LEU A 1 83 ? 8.845 -7.437 12.023 1.00 61.00 83 LEU A N 1
ATOM 649 C CA . LEU A 1 83 ? 9.239 -7.308 10.633 1.00 61.00 83 LEU A CA 1
ATOM 650 C C . LEU A 1 83 ? 10.048 -6.020 10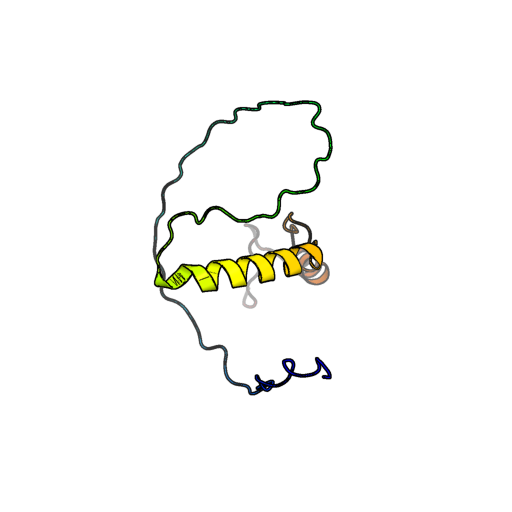.526 1.00 61.00 83 LEU A C 1
ATOM 652 O O . LEU A 1 83 ? 9.588 -4.945 10.910 1.00 61.00 83 LEU A O 1
ATOM 656 N N . SER A 1 84 ? 11.285 -6.170 10.064 1.00 65.38 84 SER A N 1
ATOM 657 C CA . SER A 1 84 ? 12.255 -5.101 9.867 1.00 65.38 84 SER A CA 1
ATOM 658 C C . SER A 1 84 ? 11.571 -3.809 9.409 1.00 65.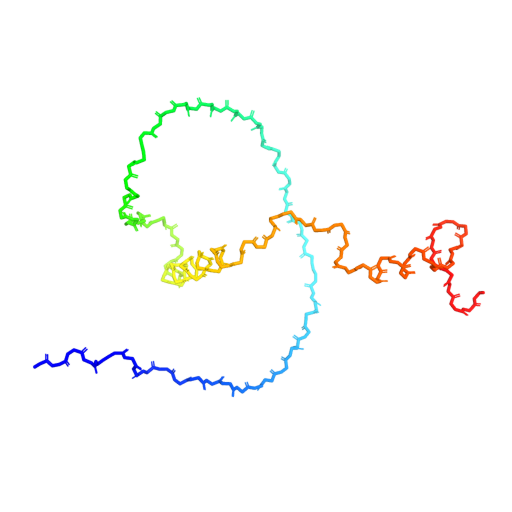38 84 SER A C 1
ATOM 660 O O . SER A 1 84 ? 11.042 -3.758 8.299 1.00 65.38 84 SER A O 1
ATOM 662 N N . ARG A 1 85 ? 11.596 -2.758 10.244 1.00 69.69 85 ARG A N 1
ATOM 663 C CA . ARG A 1 85 ? 11.049 -1.430 9.888 1.00 69.69 85 ARG A CA 1
ATOM 664 C C . ARG A 1 85 ? 11.647 -0.888 8.584 1.00 69.69 85 ARG A C 1
ATOM 666 O O . ARG A 1 85 ? 11.024 -0.080 7.905 1.00 69.69 85 ARG A O 1
ATOM 673 N N . GLN A 1 86 ? 12.851 -1.342 8.238 1.00 84.25 86 GLN A N 1
ATOM 674 C CA . GLN A 1 86 ? 13.540 -0.993 7.004 1.00 84.25 86 GLN A CA 1
ATOM 675 C C . GLN A 1 86 ? 13.064 -1.859 5.834 1.00 84.25 86 GLN A C 1
ATOM 677 O O . GLN A 1 86 ? 13.034 -3.091 5.910 1.00 84.25 86 GLN A O 1
ATOM 682 N N . ARG A 1 87 ? 12.713 -1.201 4.725 1.00 90.56 87 ARG A N 1
ATOM 683 C CA . ARG A 1 87 ? 12.326 -1.872 3.479 1.00 90.56 87 ARG A CA 1
ATOM 684 C C . ARG A 1 87 ? 13.553 -2.535 2.854 1.00 90.56 87 ARG A C 1
ATOM 686 O O . ARG A 1 87 ? 14.621 -1.935 2.787 1.00 90.56 87 ARG A O 1
ATOM 693 N N . LYS A 1 88 ? 13.390 -3.760 2.353 1.00 91.56 88 LYS A N 1
ATOM 694 C CA . LYS A 1 88 ? 14.445 -4.449 1.598 1.00 91.56 88 LYS A CA 1
ATOM 695 C C . LYS A 1 88 ? 14.609 -3.807 0.208 1.00 91.56 88 LYS A C 1
ATOM 697 O O . LYS A 1 88 ? 13.592 -3.443 -0.386 1.00 91.56 88 LYS A O 1
ATOM 702 N N . PRO A 1 89 ? 15.836 -3.716 -0.342 1.00 94.81 89 PRO A N 1
ATOM 703 C CA . PRO A 1 89 ? 16.076 -3.176 -1.689 1.00 94.81 89 PRO A CA 1
ATOM 704 C C . PRO A 1 89 ? 15.386 -3.996 -2.791 1.00 94.81 89 PRO A C 1
ATOM 706 O O . PRO A 1 89 ? 14.984 -3.463 -3.821 1.00 94.81 89 PRO A O 1
ATOM 709 N N . TYR A 1 90 ? 15.206 -5.295 -2.562 1.00 95.88 90 TYR A N 1
ATOM 710 C CA . TYR A 1 90 ? 14.396 -6.200 -3.370 1.00 95.88 90 TYR A CA 1
ATOM 711 C C . TYR A 1 90 ? 13.763 -7.252 -2.455 1.00 95.88 90 TYR A C 1
ATOM 713 O O . TYR A 1 90 ? 14.277 -7.553 -1.378 1.00 95.88 90 TYR A O 1
ATOM 721 N N . LEU A 1 91 ? 12.626 -7.815 -2.869 1.00 95.81 91 LEU A N 1
ATOM 722 C CA . LEU A 1 91 ? 11.876 -8.755 -2.030 1.00 95.81 91 LEU A CA 1
ATOM 723 C C . LEU A 1 91 ? 12.409 -10.193 -2.114 1.00 95.81 91 LEU A C 1
ATOM 725 O O . LEU A 1 91 ? 12.422 -10.905 -1.112 1.00 95.81 91 LEU A O 1
ATOM 729 N N . HIS A 1 92 ? 12.850 -10.619 -3.301 1.00 98.00 92 HIS A N 1
ATOM 730 C CA . HIS A 1 92 ? 13.239 -12.003 -3.571 1.00 98.00 92 HIS A CA 1
ATOM 731 C C . HIS A 1 92 ? 14.564 -12.083 -4.325 1.00 98.00 92 HIS A C 1
ATOM 733 O O . HIS A 1 92 ? 14.720 -11.475 -5.387 1.00 98.00 92 HIS A O 1
ATOM 739 N N . GLU A 1 93 ? 15.466 -12.922 -3.823 1.00 97.69 93 GLU A N 1
ATOM 740 C CA . GLU A 1 93 ? 16.805 -13.110 -4.384 1.00 97.69 93 GLU A CA 1
ATOM 741 C C . GLU A 1 93 ? 16.774 -13.653 -5.821 1.00 97.69 93 GLU A C 1
ATOM 743 O O . GLU A 1 93 ? 17.450 -13.149 -6.714 1.00 97.69 93 GLU A O 1
ATOM 748 N N . SER A 1 94 ? 15.925 -14.648 -6.091 1.00 98.38 94 SER A N 1
ATOM 749 C CA . SER A 1 94 ? 15.786 -15.235 -7.431 1.00 98.38 94 SER A CA 1
ATOM 750 C C . SER A 1 94 ? 15.328 -14.213 -8.475 1.00 98.38 94 SER A C 1
ATOM 752 O O . SER A 1 94 ? 15.842 -14.201 -9.595 1.00 98.38 94 SER A O 1
ATOM 754 N N . ARG A 1 95 ? 14.400 -13.318 -8.103 1.00 98.00 95 ARG A N 1
ATOM 755 C CA . ARG A 1 95 ? 13.908 -12.242 -8.975 1.00 98.00 95 ARG A CA 1
ATOM 756 C C . ARG A 1 95 ? 14.995 -11.219 -9.263 1.00 98.00 95 ARG A C 1
ATOM 758 O O . ARG A 1 95 ? 15.131 -10.800 -10.409 1.00 98.00 95 ARG A O 1
ATOM 765 N N . HIS A 1 96 ? 15.781 -10.855 -8.252 1.00 98.50 96 HIS A N 1
ATOM 766 C CA . HIS A 1 96 ? 16.923 -9.966 -8.427 1.00 98.50 96 HIS A CA 1
ATOM 767 C C . HIS A 1 96 ? 17.950 -10.574 -9.396 1.00 98.50 96 HIS A C 1
ATOM 769 O O . HIS A 1 96 ? 18.275 -9.961 -10.413 1.00 98.50 96 HIS A O 1
ATOM 775 N N . LYS A 1 97 ? 18.349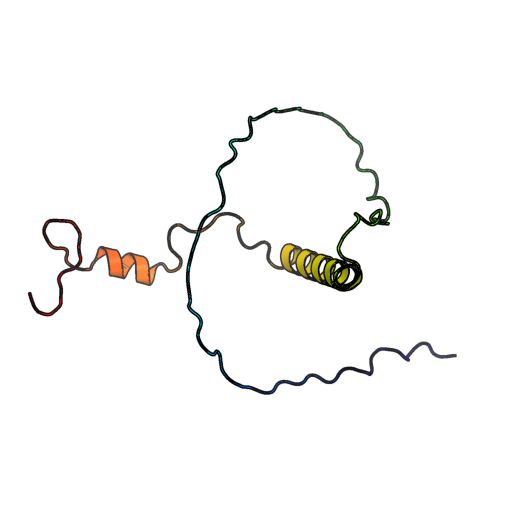 -11.836 -9.177 1.00 98.31 97 LYS A N 1
ATOM 776 C CA . LYS A 1 97 ? 19.237 -12.586 -10.086 1.00 98.31 97 LYS A CA 1
ATOM 777 C C . LYS A 1 97 ? 18.682 -12.693 -11.507 1.00 98.31 97 LYS A C 1
ATOM 779 O O . LYS A 1 97 ? 19.443 -12.608 -12.467 1.00 98.31 97 LYS A O 1
ATOM 784 N N . HIS A 1 98 ? 17.375 -12.900 -11.662 1.00 98.00 98 HIS A N 1
ATOM 785 C CA . HIS A 1 98 ? 16.726 -12.919 -12.974 1.00 98.00 98 HIS A CA 1
ATOM 786 C C . HIS A 1 98 ? 16.825 -11.551 -13.662 1.00 98.00 98 HIS A C 1
ATOM 788 O O . HIS A 1 98 ? 17.286 -11.481 -14.796 1.00 98.00 98 HIS A O 1
ATOM 794 N N . ALA A 1 99 ? 16.478 -10.464 -12.967 1.00 97.00 99 ALA A N 1
ATOM 795 C CA . ALA A 1 99 ? 16.560 -9.109 -13.508 1.00 97.00 99 ALA A CA 1
ATOM 796 C C . ALA A 1 99 ? 17.995 -8.691 -13.885 1.00 97.00 99 ALA A C 1
ATOM 798 O O . ALA A 1 99 ? 18.169 -7.919 -14.827 1.00 97.00 99 ALA A O 1
ATOM 799 N N . MET A 1 100 ? 19.013 -9.200 -13.185 1.00 96.75 100 MET A N 1
ATOM 800 C CA . MET A 1 100 ? 20.421 -8.939 -13.511 1.00 96.75 100 MET A CA 1
ATOM 801 C C . MET A 1 100 ? 20.916 -9.709 -14.739 1.00 96.75 100 MET A C 1
ATOM 803 O O . MET A 1 100 ? 21.717 -9.178 -15.496 1.00 96.75 100 MET A O 1
ATOM 807 N N . ARG A 1 101 ? 20.418 -10.930 -14.975 1.00 96.44 101 ARG A N 1
ATOM 808 C CA . ARG A 1 101 ? 20.814 -11.762 -16.129 1.00 96.44 101 ARG A CA 1
ATOM 809 C C . ARG A 1 101 ? 20.083 -11.436 -17.429 1.00 96.44 101 ARG A C 1
ATOM 811 O O . ARG A 1 101 ? 20.497 -11.910 -18.481 1.00 96.44 101 ARG A O 1
ATOM 818 N N . ARG A 1 102 ? 18.971 -10.701 -17.374 1.00 95.69 102 ARG A N 1
ATOM 819 C CA . ARG A 1 102 ? 18.210 -10.353 -18.581 1.00 95.69 102 ARG A CA 1
ATOM 820 C C . ARG A 1 102 ? 19.051 -9.461 -19.503 1.00 95.69 102 ARG A C 1
ATOM 822 O O . ARG A 1 102 ? 19.602 -8.474 -19.009 1.00 95.69 102 ARG A O 1
ATOM 829 N N . PRO A 1 103 ? 19.103 -9.754 -20.815 1.00 94.19 103 PRO A N 1
ATOM 830 C CA . PRO A 1 103 ? 19.802 -8.902 -21.762 1.00 94.19 103 PRO A CA 1
ATOM 831 C C . PRO A 1 103 ? 19.138 -7.523 -21.813 1.00 94.19 103 PRO A C 1
ATOM 833 O O . PRO A 1 103 ? 17.915 -7.385 -21.666 1.00 94.19 103 PRO A O 1
ATOM 836 N N . ARG A 1 104 ? 19.967 -6.493 -21.971 1.00 94.88 104 ARG A N 1
ATOM 837 C CA . ARG A 1 104 ? 19.548 -5.091 -21.983 1.00 94.88 104 ARG A CA 1
ATOM 838 C C . ARG A 1 104 ? 20.013 -4.430 -23.269 1.00 94.88 104 ARG A C 1
ATOM 840 O O . ARG A 1 104 ? 21.143 -4.656 -23.689 1.00 94.88 104 ARG A O 1
ATOM 847 N N . GLY A 1 105 ? 19.149 -3.604 -23.849 1.00 92.94 105 GLY A N 1
ATOM 848 C CA . GLY A 1 105 ? 19.502 -2.745 -24.972 1.00 92.94 105 GLY A CA 1
ATOM 849 C C . GLY A 1 105 ? 20.291 -1.505 -24.526 1.00 92.94 105 GLY A C 1
ATOM 850 O O . GLY A 1 105 ? 20.400 -1.227 -23.320 1.00 92.94 105 GLY A O 1
ATOM 851 N N . PRO A 1 106 ? 20.821 -0.723 -25.479 1.00 91.06 106 PRO A N 1
ATOM 852 C CA . PRO A 1 106 ? 21.433 0.570 -25.187 1.00 91.06 106 PRO A CA 1
ATOM 853 C C . PRO A 1 106 ? 20.381 1.483 -24.530 1.00 91.06 106 PRO A C 1
ATOM 855 O O . PRO A 1 106 ? 19.365 1.814 -25.129 1.00 91.06 106 PRO A O 1
ATOM 858 N N . GLY A 1 107 ? 20.573 1.823 -23.251 1.00 94.38 107 GLY A N 1
ATOM 859 C CA . GLY A 1 107 ? 19.588 2.551 -22.431 1.00 94.38 107 GLY A CA 1
ATOM 860 C C . GLY A 1 107 ? 19.040 1.768 -21.231 1.00 94.38 107 GLY A C 1
ATOM 861 O O . GLY A 1 107 ? 18.201 2.274 -20.490 1.00 94.38 107 GLY A O 1
ATOM 862 N N . GLY A 1 108 ? 19.500 0.532 -21.011 1.00 94.06 108 GLY A N 1
ATOM 863 C CA . GLY A 1 108 ? 19.233 -0.224 -19.781 1.00 94.06 108 GLY A CA 1
ATOM 864 C C . GLY A 1 108 ? 17.836 -0.847 -19.696 1.00 94.06 108 GLY A C 1
ATOM 865 O O . GLY A 1 108 ? 17.535 -1.544 -18.721 1.00 94.06 108 GLY A O 1
ATOM 866 N N . ARG A 1 109 ? 17.002 -0.655 -20.722 1.00 94.50 109 ARG A N 1
ATOM 867 C CA . ARG A 1 109 ? 15.738 -1.373 -20.911 1.00 94.50 109 ARG A CA 1
ATOM 868 C C . ARG A 1 109 ? 16.018 -2.831 -21.247 1.00 94.50 109 ARG A C 1
ATOM 870 O O . ARG A 1 109 ? 17.021 -3.148 -21.881 1.00 94.50 109 ARG A O 1
ATOM 877 N N . PHE A 1 110 ? 15.135 -3.717 -20.809 1.00 94.88 110 PHE A N 1
ATOM 878 C CA . PHE A 1 110 ? 15.194 -5.098 -21.265 1.00 94.88 110 PHE A CA 1
ATOM 879 C C . PHE A 1 110 ? 14.831 -5.172 -22.743 1.00 94.88 110 PHE A C 1
ATOM 881 O O . PHE A 1 110 ? 13.938 -4.441 -23.167 1.00 94.88 110 PHE A O 1
ATOM 888 N N . LEU A 1 111 ? 15.489 -6.070 -23.475 1.00 89.81 111 LEU A N 1
ATOM 889 C CA . LEU A 1 111 ? 15.093 -6.380 -24.844 1.00 89.81 111 LEU A CA 1
ATOM 890 C C . LEU A 1 111 ? 13.657 -6.918 -24.844 1.00 89.81 111 LEU A C 1
ATOM 892 O O . LEU A 1 111 ? 13.283 -7.744 -23.996 1.00 89.81 111 LEU A O 1
ATOM 896 N N . THR A 1 112 ? 12.841 -6.372 -25.737 1.00 86.00 112 THR A N 1
ATOM 897 C CA . THR A 1 112 ? 11.518 -6.897 -26.076 1.00 86.00 112 THR A CA 1
ATOM 898 C C . THR A 1 112 ? 11.686 -8.185 -26.875 1.00 86.00 112 THR A C 1
ATOM 900 O O . THR A 1 112 ? 12.680 -8.352 -27.562 1.00 86.00 112 THR A O 1
ATOM 903 N N . ALA A 1 113 ? 10.749 -9.126 -26.747 1.00 70.12 113 ALA A N 1
ATOM 904 C CA . ALA A 1 113 ? 10.875 -10.454 -27.361 1.00 70.12 113 ALA A CA 1
ATOM 905 C C . ALA A 1 113 ? 10.881 -10.439 -28.905 1.00 70.12 113 ALA A C 1
ATOM 907 O O . ALA A 1 113 ? 11.243 -11.449 -29.500 1.00 70.12 113 ALA A O 1
ATOM 908 N N . ASP A 1 114 ? 10.506 -9.312 -29.516 1.00 62.34 114 ASP A N 1
ATOM 909 C CA . ASP A 1 114 ? 10.430 -9.116 -30.967 1.00 62.34 114 ASP A CA 1
ATOM 910 C C . ASP A 1 114 ? 11.658 -8.384 -31.563 1.00 62.34 114 ASP A C 1
ATOM 912 O O . ASP A 1 114 ? 11.628 -8.027 -32.739 1.00 62.34 114 ASP A O 1
ATOM 916 N N . GLU A 1 115 ? 12.726 -8.150 -30.781 1.00 55.00 115 GLU A N 1
ATOM 917 C CA . GLU A 1 115 ? 14.024 -7.616 -31.256 1.00 55.00 115 GLU A CA 1
ATOM 918 C C . GLU A 1 115 ? 15.167 -8.631 -31.113 1.00 55.00 115 GLU A C 1
ATOM 920 O O . GLU A 1 115 ? 15.325 -9.210 -30.010 1.00 55.00 115 GLU A O 1
#

InterPro domains:
  IPR001289 Nuclear transcription factor Y subunit A [PF02045] (39-114)
  IPR001289 Nuclear transcription factor Y subunit A [PR00616] (56-78)
  IPR001289 Nuclear transcription factor Y subunit A [PR00616] (87-110)
  IPR001289 Nuclear transcription factor Y subunit A [PS51152] (53-113)
  IPR001289 Nuclear transcription factor Y subunit A [PTHR12632] (42-114)
  IPR001289 Nuclear transcription factor Y subunit A [SM00521] (52-113)

Organism: NCBI:txid1314674